Protein AF-A0A8J6XBA3-F1 (afdb_monomer)

Organism: NCBI:txid2748662

InterPro domains:
  IPR032806 H repeat-associated protein, N-terminal [PF13808] (2-40)

Structure (mmCIF, N/CA/C/O backbone):
data_AF-A0A8J6XBA3-F1
#
_entry.id   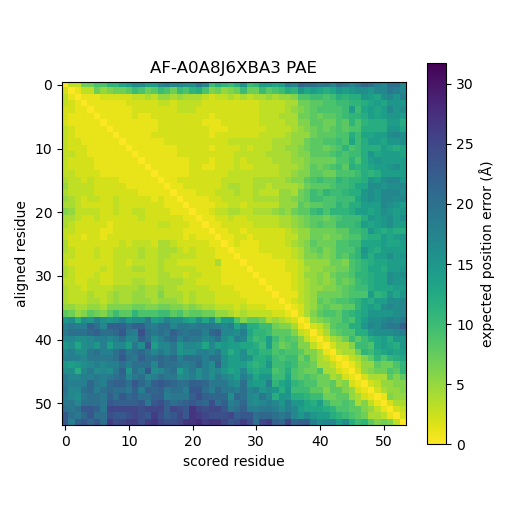AF-A0A8J6XBA3-F1
#
loop_
_atom_site.group_PDB
_atom_site.id
_atom_site.type_symbol
_atom_site.label_atom_id
_atom_site.label_alt_id
_atom_site.label_comp_id
_atom_site.label_asym_id
_atom_site.label_entity_id
_atom_site.label_seq_id
_atom_site.pdbx_PDB_ins_code
_atom_site.Cartn_x
_atom_site.Cartn_y
_atom_site.Cartn_z
_atom_site.occupancy
_atom_site.B_iso_or_equiv
_atom_site.auth_seq_id
_atom_site.auth_comp_id
_atom_site.auth_asym_id
_atom_site.auth_atom_id
_atom_site.pdbx_PDB_model_num
ATOM 1 N N . MET A 1 1 ? 4.995 10.032 -4.594 1.00 63.34 1 MET A N 1
ATOM 2 C CA . MET A 1 1 ? 4.821 10.075 -3.119 1.00 63.34 1 MET A CA 1
ATOM 3 C C . MET A 1 1 ? 3.366 10.050 -2.628 1.00 63.34 1 MET A C 1
ATOM 5 O O . MET A 1 1 ? 3.154 9.565 -1.531 1.00 63.34 1 MET A O 1
ATOM 9 N N . ALA A 1 2 ? 2.356 10.517 -3.378 1.00 82.44 2 ALA A N 1
ATOM 10 C CA . ALA A 1 2 ? 0.985 10.661 -2.848 1.00 82.44 2 ALA A CA 1
ATOM 11 C C . ALA A 1 2 ? 0.222 9.345 -2.552 1.00 82.44 2 ALA A C 1
ATOM 13 O O . ALA A 1 2 ? -0.701 9.345 -1.742 1.00 82.44 2 ALA A O 1
ATOM 14 N N . ILE A 1 3 ? 0.602 8.230 -3.186 1.00 87.00 3 ILE A N 1
ATOM 15 C CA . ILE A 1 3 ? -0.163 6.972 -3.128 1.00 87.00 3 ILE A CA 1
ATOM 16 C C . ILE A 1 3 ? -0.136 6.291 -1.753 1.00 87.00 3 ILE A C 1
ATOM 18 O O . ILE A 1 3 ? -1.161 5.799 -1.290 1.00 87.00 3 ILE A O 1
ATOM 22 N N . GLU A 1 4 ? 1.006 6.309 -1.067 1.00 93.12 4 GLU A N 1
ATOM 23 C CA . GLU A 1 4 ? 1.152 5.664 0.240 1.00 93.12 4 GLU A CA 1
ATOM 24 C C . GLU A 1 4 ? 0.391 6.419 1.351 1.00 93.12 4 GLU A C 1
ATOM 26 O O . GLU A 1 4 ? -0.393 5.78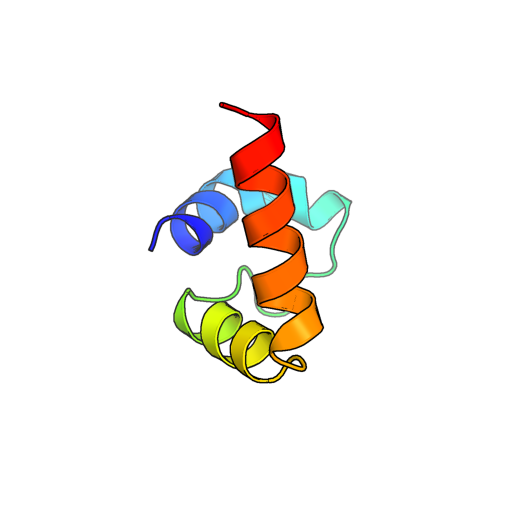0 2.056 1.00 93.12 4 GLU A O 1
ATOM 31 N N . PRO A 1 5 ? 0.517 7.757 1.502 1.00 94.12 5 PRO A N 1
ATOM 32 C CA . PRO A 1 5 ? -0.299 8.518 2.450 1.00 94.12 5 PRO A CA 1
ATOM 33 C C . PRO A 1 5 ? -1.803 8.391 2.192 1.00 94.12 5 PRO A C 1
ATOM 35 O O . PRO A 1 5 ? -2.574 8.270 3.140 1.00 94.12 5 PRO A O 1
ATOM 38 N N . TYR A 1 6 ? -2.226 8.381 0.922 1.00 93.81 6 TYR A N 1
ATOM 39 C CA . TYR A 1 6 ? -3.631 8.182 0.566 1.00 93.81 6 TYR A CA 1
ATOM 40 C C . TYR A 1 6 ? -4.133 6.799 0.989 1.00 93.81 6 TYR A C 1
ATOM 42 O O . TYR A 1 6 ? -5.182 6.694 1.623 1.00 93.81 6 TYR A O 1
ATOM 50 N N . GLY A 1 7 ? -3.368 5.747 0.680 1.00 94.75 7 GLY A N 1
ATOM 51 C CA . GLY A 1 7 ? -3.713 4.385 1.075 1.00 94.75 7 GLY A CA 1
ATOM 52 C C . GLY A 1 7 ? -3.820 4.252 2.592 1.00 94.75 7 GLY A C 1
ATOM 53 O O . GLY A 1 7 ? -4.810 3.717 3.079 1.00 94.75 7 GLY A O 1
ATOM 54 N N . LYS A 1 8 ? -2.876 4.833 3.346 1.00 95.44 8 LYS A N 1
ATOM 55 C CA . LYS A 1 8 ? -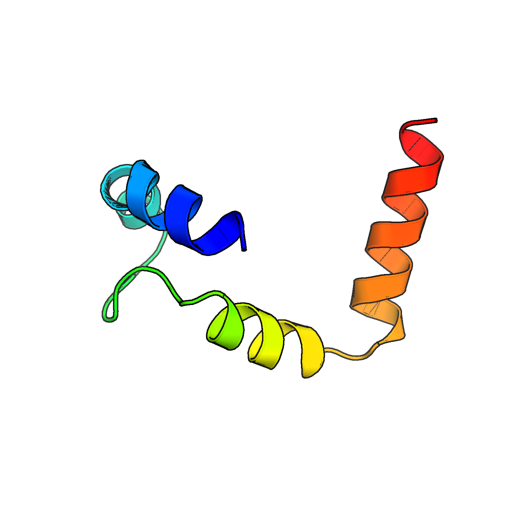2.925 4.875 4.819 1.00 95.44 8 LYS A CA 1
ATOM 56 C C . LYS A 1 8 ? -4.172 5.603 5.331 1.00 95.44 8 LYS A C 1
ATOM 58 O O . LYS A 1 8 ? -4.858 5.097 6.210 1.00 95.44 8 LYS A O 1
ATOM 63 N N . ALA A 1 9 ? -4.523 6.745 4.741 1.00 97.44 9 ALA A N 1
ATOM 64 C CA . ALA A 1 9 ? -5.717 7.508 5.117 1.00 97.44 9 ALA A CA 1
ATOM 65 C C . ALA A 1 9 ? -7.048 6.799 4.792 1.00 97.44 9 ALA A C 1
ATOM 67 O O . ALA A 1 9 ? -8.096 7.196 5.302 1.00 97.44 9 ALA A O 1
ATOM 68 N N . LYS A 1 10 ? -7.035 5.786 3.917 1.00 96.38 10 LYS A N 1
ATOM 69 C CA . LYS A 1 10 ? -8.223 5.040 3.470 1.00 96.38 10 LYS A CA 1
ATOM 70 C C . LYS A 1 10 ? -8.152 3.544 3.777 1.00 96.38 10 LYS A C 1
ATOM 72 O O . LYS A 1 10 ? -8.982 2.798 3.264 1.00 96.38 10 LYS A O 1
ATOM 77 N N . GLN A 1 11 ? -7.211 3.113 4.613 1.00 96.19 11 GLN A N 1
ATOM 78 C CA . GLN A 1 11 ? -6.921 1.699 4.837 1.00 96.19 11 GLN A CA 1
ATOM 79 C C . GLN A 1 11 ? -8.159 0.909 5.281 1.00 96.19 11 GLN A C 1
ATOM 81 O O . GLN A 1 11 ? -8.507 -0.062 4.623 1.00 96.19 11 GLN A O 1
ATOM 86 N N . GLU A 1 12 ? -8.897 1.386 6.286 1.00 96.62 12 GLU A N 1
ATOM 87 C CA . GLU A 1 12 ? -10.124 0.725 6.773 1.00 96.62 12 GLU A CA 1
ATOM 88 C C . GLU A 1 12 ? -11.191 0.534 5.685 1.00 96.62 12 GLU A C 1
ATOM 90 O O . GLU A 1 12 ? -11.986 -0.403 5.716 1.00 96.62 12 GLU A O 1
ATOM 95 N N . TRP A 1 13 ? -11.258 1.454 4.721 1.00 97.44 13 TRP A N 1
ATOM 96 C CA . TRP A 1 13 ? -12.175 1.330 3.594 1.00 97.44 13 TRP A CA 1
ATOM 97 C C . TRP A 1 13 ? -11.643 0.337 2.559 1.00 97.44 13 TRP A C 1
ATOM 99 O O . TRP A 1 13 ? -12.420 -0.461 2.043 1.00 97.44 13 TRP A O 1
ATOM 109 N N . LEU A 1 14 ? -10.336 0.357 2.286 1.00 96.44 14 LEU A N 1
ATOM 110 C CA . LEU A 1 14 ? -9.676 -0.553 1.347 1.00 96.44 14 LEU A CA 1
ATOM 111 C C . LEU A 1 14 ? -9.720 -2.011 1.817 1.00 96.44 14 LEU A C 1
ATOM 113 O O . LEU A 1 14 ? -9.957 -2.889 0.994 1.00 96.44 14 LEU A O 1
ATOM 117 N N . GLU A 1 15 ? -9.583 -2.267 3.119 1.00 96.69 15 GLU A N 1
ATOM 118 C CA . GLU A 1 15 ? -9.659 -3.609 3.727 1.00 96.69 15 GLU A CA 1
A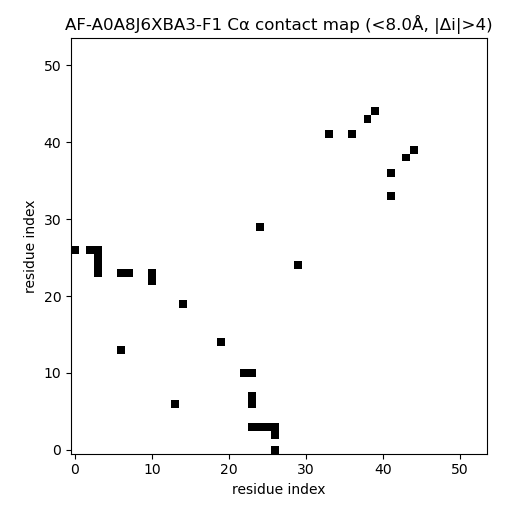TOM 119 C C . GLU A 1 15 ? -11.030 -4.282 3.549 1.00 96.69 15 GLU A C 1
ATOM 121 O O . GLU A 1 15 ? -11.159 -5.491 3.709 1.00 96.69 15 GLU A O 1
ATOM 126 N N . LYS A 1 16 ? -12.067 -3.532 3.152 1.00 97.31 16 LYS A N 1
ATOM 127 C CA . LYS A 1 16 ? -13.374 -4.105 2.779 1.00 97.31 16 LYS A CA 1
ATOM 128 C C . LYS A 1 16 ? -13.362 -4.780 1.409 1.00 97.31 16 LYS A C 1
ATOM 130 O O . LYS A 1 16 ? -14.268 -5.553 1.110 1.00 97.31 16 LYS A O 1
ATOM 135 N N . PHE A 1 17 ? -12.390 -4.438 0.565 1.00 96.75 17 PHE A N 1
ATOM 136 C CA . PHE A 1 17 ? -12.302 -4.887 -0.826 1.00 96.75 17 PHE A CA 1
ATOM 137 C C . PHE A 1 17 ? -11.010 -5.650 -1.127 1.00 96.75 17 PHE A C 1
ATOM 139 O O . PHE A 1 17 ? -10.964 -6.390 -2.106 1.00 96.75 17 PHE A O 1
ATOM 146 N N . LEU A 1 18 ? -9.959 -5.441 -0.331 1.00 94.69 18 LEU A N 1
ATOM 147 C CA . LEU A 1 18 ? -8.623 -5.979 -0.546 1.00 94.69 18 LEU A CA 1
ATOM 148 C C . LEU A 1 18 ? -8.122 -6.664 0.723 1.00 94.69 18 LEU A C 1
ATOM 150 O O . LEU A 1 18 ? -8.142 -6.067 1.797 1.00 94.69 18 LEU A O 1
ATOM 154 N N . ASP A 1 19 ? -7.564 -7.861 0.571 1.00 94.69 19 ASP A N 1
ATOM 155 C CA . ASP A 1 19 ? -6.780 -8.482 1.631 1.00 94.69 19 ASP A CA 1
ATOM 156 C C . ASP A 1 19 ? -5.423 -7.776 1.726 1.00 94.69 19 ASP A C 1
ATOM 158 O O . ASP A 1 19 ? -4.593 -7.844 0.815 1.00 94.69 19 ASP A O 1
ATOM 162 N N . LEU A 1 20 ? -5.192 -7.087 2.844 1.00 92.56 20 LEU A N 1
ATOM 163 C CA . LEU A 1 20 ? -3.965 -6.336 3.115 1.00 92.56 20 LEU A CA 1
ATOM 164 C C . LEU A 1 20 ? -3.194 -6.943 4.301 1.00 92.56 20 LEU A C 1
ATOM 166 O O . LEU A 1 20 ? -2.965 -6.258 5.296 1.00 92.56 20 LEU A O 1
ATOM 170 N N . PRO A 1 21 ? -2.729 -8.207 4.219 1.00 93.88 21 PRO A N 1
ATOM 171 C CA . PRO A 1 21 ? -2.068 -8.880 5.344 1.00 93.88 21 PRO A CA 1
ATOM 172 C C . PRO A 1 21 ? -0.772 -8.186 5.793 1.00 93.88 21 PRO A C 1
ATOM 174 O O . PRO A 1 21 ? -0.339 -8.363 6.926 1.00 93.88 21 PRO A O 1
ATOM 177 N N . ASN A 1 22 ? -0.167 -7.379 4.914 1.00 93.19 22 ASN A N 1
ATOM 178 C CA . ASN A 1 22 ? 1.044 -6.599 5.184 1.00 93.19 22 ASN A CA 1
ATOM 179 C C . ASN A 1 22 ? 0.781 -5.077 5.203 1.00 93.19 22 ASN A C 1
ATOM 181 O O . ASN A 1 22 ? 1.726 -4.290 5.144 1.00 93.19 22 ASN A O 1
ATOM 185 N N . GLY A 1 23 ? -0.488 -4.655 5.249 1.00 94.25 23 GLY A N 1
ATOM 186 C CA . GLY A 1 23 ? -0.892 -3.251 5.186 1.00 94.25 23 GLY A CA 1
ATOM 187 C C . GLY A 1 23 ? -0.706 -2.599 3.810 1.00 94.25 23 GLY A C 1
ATOM 188 O O . GLY A 1 23 ? -0.565 -3.267 2.783 1.00 94.25 23 GLY A O 1
ATOM 189 N N . ILE A 1 24 ? -0.736 -1.263 3.790 1.00 95.94 24 ILE A N 1
ATOM 190 C CA . ILE A 1 24 ? -0.625 -0.456 2.568 1.00 95.94 24 ILE A CA 1
ATOM 191 C C . ILE A 1 24 ? 0.819 -0.479 2.040 1.00 95.94 24 ILE A C 1
ATOM 193 O O . ILE A 1 24 ? 1.730 -0.068 2.766 1.00 95.94 24 ILE A O 1
ATOM 197 N N . PRO A 1 25 ? 1.049 -0.885 0.777 1.00 93.69 25 PRO A N 1
ATOM 198 C CA . PRO A 1 25 ? 2.382 -0.878 0.189 1.00 93.69 25 PRO A CA 1
ATOM 199 C C . PRO A 1 25 ? 3.003 0.523 0.147 1.00 93.69 25 PRO A C 1
ATOM 201 O O . PRO A 1 25 ? 2.322 1.518 -0.117 1.00 93.69 25 PRO A O 1
ATOM 204 N N . SER A 1 26 ? 4.318 0.597 0.356 1.00 91.88 26 SER A N 1
ATOM 205 C CA . SER A 1 26 ? 5.060 1.853 0.230 1.00 91.88 26 SER A CA 1
ATOM 206 C C . SER A 1 26 ? 5.132 2.333 -1.217 1.00 91.88 26 SER A C 1
ATOM 208 O O . SER A 1 26 ? 4.951 1.559 -2.164 1.00 91.88 26 SER A O 1
ATOM 210 N N . HIS A 1 27 ? 5.484 3.606 -1.396 1.00 87.38 27 HIS A N 1
ATOM 211 C CA . HIS A 1 27 ? 5.775 4.171 -2.714 1.00 87.38 27 HIS A CA 1
ATOM 212 C C . HIS A 1 27 ? 6.736 3.299 -3.544 1.00 87.38 27 HIS A C 1
ATOM 214 O O . HIS A 1 27 ? 6.466 3.019 -4.712 1.00 87.38 27 HIS A O 1
ATOM 220 N N . ASP A 1 28 ? 7.820 2.820 -2.931 1.00 90.62 28 ASP A N 1
ATOM 221 C CA . ASP A 1 28 ? 8.841 2.020 -3.615 1.00 90.62 28 ASP A CA 1
ATOM 222 C C . ASP A 1 28 ? 8.333 0.622 -3.979 1.00 90.62 28 ASP A C 1
ATOM 224 O O . ASP A 1 28 ? 8.721 0.053 -5.000 1.00 90.62 28 ASP A O 1
ATOM 228 N N . THR A 1 29 ? 7.403 0.082 -3.188 1.00 91.31 29 THR A N 1
ATOM 229 C CA . THR A 1 29 ? 6.749 -1.193 -3.501 1.00 91.31 29 THR A CA 1
ATOM 230 C C . THR A 1 29 ? 5.883 -1.059 -4.752 1.00 91.31 29 THR A C 1
ATOM 232 O O . THR A 1 29 ? 5.978 -1.899 -5.648 1.00 91.31 29 THR A O 1
ATOM 235 N N . PHE A 1 30 ? 5.105 0.024 -4.860 1.00 87.62 30 PHE A N 1
ATOM 236 C CA . PHE A 1 30 ? 4.352 0.335 -6.077 1.00 87.62 30 PHE A CA 1
ATOM 237 C C . PHE A 1 30 ? 5.279 0.553 -7.275 1.00 87.62 30 PHE A C 1
ATOM 239 O O . PHE A 1 30 ? 5.033 -0.010 -8.338 1.00 87.62 30 PHE A O 1
ATOM 246 N N . ALA A 1 31 ? 6.364 1.314 -7.104 1.00 87.38 31 ALA A N 1
ATOM 247 C CA . ALA A 1 31 ? 7.324 1.577 -8.175 1.00 87.38 31 ALA A CA 1
ATOM 248 C C . ALA A 1 31 ? 7.964 0.286 -8.707 1.00 87.38 31 ALA A C 1
ATOM 250 O O . ALA A 1 31 ? 8.052 0.102 -9.919 1.00 87.38 31 ALA A O 1
ATOM 251 N N . ARG A 1 32 ? 8.344 -0.642 -7.820 1.00 89.88 32 ARG A N 1
ATOM 252 C CA . ARG A 1 32 ? 8.910 -1.941 -8.209 1.00 89.88 32 ARG A CA 1
ATOM 253 C C . ARG A 1 32 ? 7.920 -2.796 -8.996 1.00 89.88 32 ARG A C 1
ATOM 255 O O . ARG A 1 32 ? 8.305 -3.389 -9.995 1.00 89.88 32 ARG A O 1
ATOM 262 N N . VAL A 1 33 ? 6.663 -2.867 -8.555 1.00 86.25 33 VAL A N 1
ATOM 263 C CA . VAL A 1 33 ? 5.633 -3.657 -9.248 1.00 86.25 33 VAL A CA 1
ATOM 264 C C . VAL A 1 33 ? 5.304 -3.041 -10.603 1.00 86.25 33 VAL A C 1
ATOM 266 O O . VAL A 1 33 ? 5.308 -3.749 -11.602 1.00 86.25 33 VAL A O 1
ATOM 269 N N . LEU A 1 34 ? 5.071 -1.728 -10.659 1.00 83.94 34 LEU A N 1
ATOM 270 C CA . LEU A 1 34 ? 4.738 -1.037 -11.906 1.00 83.94 34 LEU A CA 1
ATOM 271 C C . LEU A 1 34 ? 5.906 -1.032 -12.897 1.00 83.94 34 LEU A C 1
ATOM 273 O O . LEU A 1 34 ? 5.678 -1.167 -14.093 1.00 83.94 34 LEU A O 1
ATOM 277 N N . GLY A 1 35 ? 7.143 -0.920 -12.409 1.00 84.25 35 GLY A N 1
ATOM 278 C CA . GLY A 1 35 ? 8.352 -1.006 -13.230 1.00 84.25 35 GLY A CA 1
ATOM 279 C C . GLY A 1 35 ? 8.6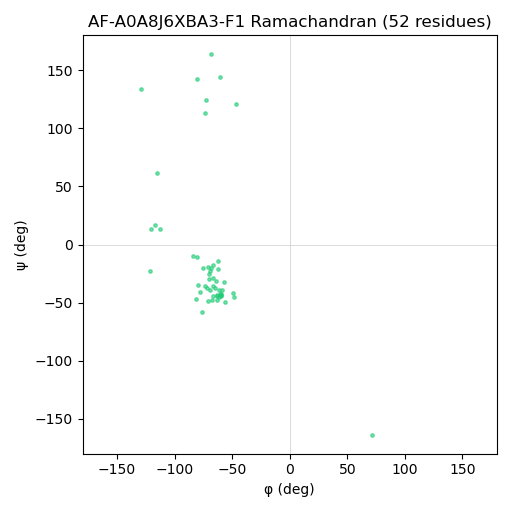55 -2.414 -13.748 1.00 84.25 35 GLY A C 1
ATOM 280 O O . GLY A 1 35 ? 9.385 -2.548 -14.724 1.00 84.25 35 GLY A O 1
ATOM 281 N N . ALA A 1 36 ? 8.092 -3.454 -13.125 1.00 86.38 36 ALA A N 1
ATOM 282 C CA . ALA A 1 36 ? 8.184 -4.833 -13.604 1.00 86.38 36 ALA A CA 1
ATOM 283 C C . ALA A 1 36 ? 7.131 -5.175 -14.675 1.00 86.38 36 ALA A C 1
ATOM 285 O O . ALA A 1 36 ? 7.197 -6.246 -15.275 1.00 86.38 36 ALA A O 1
ATOM 286 N N . LEU A 1 37 ? 6.152 -4.296 -14.913 1.00 81.00 37 LEU A N 1
ATOM 287 C CA . LEU A 1 37 ? 5.185 -4.457 -15.996 1.00 81.00 37 LEU A CA 1
ATOM 288 C C . LEU A 1 37 ? 5.807 -4.002 -17.323 1.00 81.00 37 LEU A C 1
ATOM 290 O O . LEU A 1 37 ? 6.517 -2.999 -17.367 1.00 81.00 37 LEU A O 1
ATOM 294 N N . GLU A 1 38 ? 5.498 -4.716 -18.410 1.00 70.38 38 GLU A N 1
ATOM 295 C CA . GLU A 1 38 ? 5.927 -4.373 -19.772 1.00 70.38 38 GLU A CA 1
ATOM 296 C C . GLU A 1 38 ? 5.692 -2.867 -20.060 1.00 70.38 38 GLU A C 1
ATOM 298 O O . GLU A 1 38 ? 4.541 -2.402 -20.005 1.00 70.38 38 GLU A O 1
ATOM 303 N N . PRO A 1 39 ? 6.746 -2.093 -20.401 1.00 64.75 39 PRO A N 1
ATOM 304 C CA . PRO A 1 39 ? 6.676 -0.644 -20.598 1.00 64.75 39 PRO A CA 1
ATOM 305 C C . PRO A 1 39 ? 5.537 -0.146 -21.505 1.00 64.75 39 PRO A C 1
ATOM 307 O O . PRO A 1 39 ? 4.898 0.850 -21.143 1.00 64.75 39 PRO A O 1
ATOM 310 N N . PRO A 1 40 ? 5.215 -0.795 -22.650 1.00 61.56 40 PRO A N 1
ATOM 311 C CA . PRO A 1 40 ? 4.172 -0.281 -23.537 1.00 61.56 40 PRO A CA 1
ATOM 312 C C . PRO A 1 40 ? 2.760 -0.364 -22.936 1.00 61.56 40 PRO A C 1
ATOM 314 O O . PRO A 1 40 ? 1.878 0.377 -23.366 1.00 61.56 40 PRO A O 1
ATOM 317 N N . ILE A 1 41 ? 2.525 -1.212 -21.928 1.00 63.12 41 ILE A N 1
ATOM 318 C CA . ILE A 1 41 ? 1.193 -1.379 -21.330 1.00 63.12 41 ILE A CA 1
ATOM 319 C C . ILE A 1 41 ? 0.908 -0.271 -20.318 1.00 63.12 41 ILE A C 1
ATOM 321 O O . ILE A 1 41 ? -0.173 0.316 -20.346 1.00 63.12 41 ILE A O 1
ATOM 325 N N . VAL A 1 42 ? 1.857 0.023 -19.428 1.00 62.81 42 VAL A N 1
ATOM 326 C CA . VAL A 1 42 ? 1.658 1.026 -18.373 1.00 62.81 42 VAL A CA 1
ATOM 327 C C . VAL A 1 42 ? 1.767 2.428 -18.962 1.00 62.81 42 VAL A C 1
ATOM 329 O O . VAL A 1 42 ? 0.795 3.180 -18.931 1.00 62.81 42 VAL A O 1
ATOM 332 N N . ALA A 1 43 ? 2.902 2.770 -19.578 1.00 60.41 43 ALA A N 1
ATOM 333 C CA . ALA A 1 43 ? 3.119 4.116 -20.107 1.00 60.41 43 ALA A CA 1
ATOM 334 C C . ALA A 1 43 ? 2.127 4.457 -21.232 1.00 60.41 43 ALA A C 1
ATOM 336 O O . ALA A 1 43 ? 1.524 5.529 -21.216 1.00 60.41 43 ALA A O 1
ATOM 337 N N . GLY A 1 44 ? 1.884 3.519 -22.156 1.00 60.09 44 GLY A N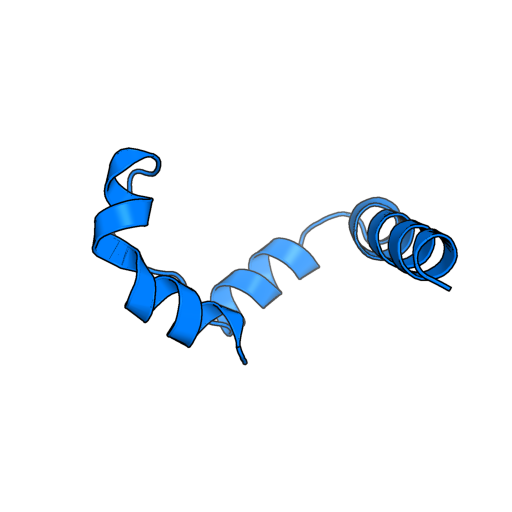 1
ATOM 338 C CA . GLY A 1 44 ? 0.979 3.728 -23.290 1.00 60.09 44 GLY A CA 1
ATOM 339 C C . GLY A 1 44 ? -0.484 3.953 -22.891 1.00 60.09 44 GLY A C 1
ATOM 340 O O . GLY A 1 44 ? -1.191 4.713 -23.550 1.00 60.09 44 GLY A O 1
ATOM 341 N N . ARG A 1 45 ? -0.951 3.347 -21.789 1.00 59.81 45 ARG A N 1
ATOM 342 C CA . ARG A 1 45 ? -2.329 3.542 -21.301 1.00 59.81 45 ARG A CA 1
ATOM 343 C C . ARG A 1 45 ? -2.505 4.847 -20.527 1.00 59.81 45 ARG A C 1
ATOM 345 O O . ARG A 1 45 ? -3.554 5.472 -20.661 1.00 59.81 45 ARG A O 1
ATOM 352 N N . PHE A 1 46 ? -1.498 5.288 -19.771 1.00 62.91 46 PHE A N 1
ATOM 353 C CA . PHE A 1 46 ? -1.558 6.576 -19.069 1.00 62.91 46 PHE A CA 1
ATOM 354 C C . PHE A 1 46 ? -1.398 7.772 -20.015 1.00 62.91 46 PHE A C 1
ATOM 356 O O . PHE A 1 46 ? -2.094 8.768 -19.837 1.00 62.91 46 PHE A O 1
ATOM 363 N N . PHE A 1 47 ? -0.568 7.661 -21.058 1.00 57.88 47 PHE A N 1
ATOM 364 C CA . PHE A 1 47 ? -0.421 8.720 -22.066 1.00 57.88 47 PHE A CA 1
ATOM 365 C C . PHE A 1 47 ? -1.750 9.008 -22.783 1.00 57.88 47 PHE A C 1
ATOM 367 O O . PHE A 1 47 ? -2.153 10.160 -22.917 1.00 57.88 47 PHE A O 1
ATOM 374 N N . LYS A 1 48 ? -2.493 7.950 -23.139 1.00 57.22 48 LYS A N 1
ATOM 375 C CA . LYS A 1 48 ? -3.804 8.059 -23.794 1.00 57.22 48 LYS A CA 1
ATOM 376 C C . LYS A 1 48 ? -4.892 8.668 -22.897 1.00 57.22 48 LYS A C 1
ATOM 378 O O . LYS A 1 48 ? -5.815 9.301 -23.398 1.00 57.22 48 LYS A O 1
ATOM 383 N N . LEU A 1 49 ? -4.790 8.492 -21.577 1.00 59.69 49 LEU A N 1
ATOM 384 C CA . LEU A 1 49 ? -5.689 9.145 -20.622 1.00 59.69 49 LEU A CA 1
ATOM 385 C C . LEU A 1 49 ? -5.400 10.648 -20.525 1.00 59.69 49 LEU A C 1
ATOM 387 O O . LEU A 1 49 ? -6.341 11.424 -20.447 1.00 59.69 49 LEU A O 1
ATOM 391 N N . GLY A 1 50 ? -4.133 11.071 -20.593 1.00 58.06 50 GLY A N 1
ATOM 392 C CA . GLY A 1 50 ? -3.762 12.492 -20.590 1.00 58.06 50 GLY A CA 1
ATOM 393 C C . GLY A 1 50 ? -4.332 13.279 -21.775 1.00 58.06 50 GLY A C 1
ATOM 394 O O . GLY A 1 50 ? -4.81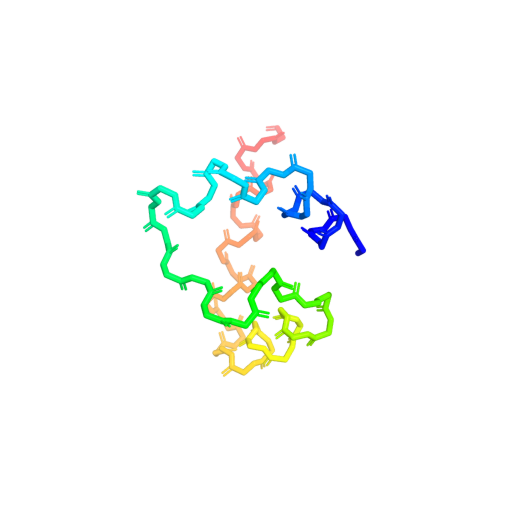0 14.392 -21.586 1.00 58.06 50 GLY A O 1
ATOM 395 N N . GLU A 1 51 ? -4.365 12.679 -22.968 1.00 58.62 51 GLU A N 1
ATOM 396 C CA . GLU A 1 51 ? -4.962 13.300 -24.163 1.00 58.62 51 GLU A CA 1
ATOM 397 C C . GLU A 1 51 ? -6.494 13.409 -24.100 1.00 58.62 51 GLU A C 1
ATOM 399 O O . GLU A 1 51 ? -7.067 14.283 -24.738 1.00 58.62 51 GLU A O 1
ATOM 404 N N . GLN A 1 52 ? -7.179 12.547 -23.336 1.00 53.16 52 GLN A N 1
ATOM 405 C CA . GLN A 1 52 ? -8.642 12.604 -23.184 1.00 53.16 52 GLN A CA 1
ATOM 406 C C . GLN A 1 52 ? -9.132 13.651 -22.174 1.00 53.16 52 GLN A C 1
ATOM 408 O O . GLN A 1 52 ? -10.33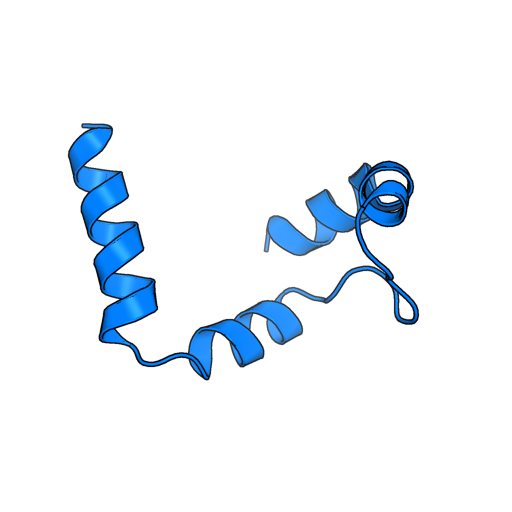7 13.893 -22.102 1.00 53.16 52 GLN A O 1
ATOM 413 N N . TYR A 1 53 ? -8.233 14.245 -21.388 1.00 52.19 53 TYR A N 1
ATOM 414 C CA . TYR A 1 53 ? -8.555 15.276 -20.396 1.00 52.19 53 TYR A CA 1
ATOM 415 C C . TYR A 1 53 ? -7.889 16.632 -20.703 1.00 52.19 53 TYR A C 1
ATOM 417 O O . TYR A 1 53 ? -7.829 17.484 -19.813 1.00 52.19 53 TYR A O 1
ATOM 425 N N . GLN A 1 54 ? -7.412 16.840 -21.939 1.00 47.22 54 GLN A N 1
ATOM 426 C CA . GLN A 1 54 ? -7.143 18.175 -22.490 1.00 47.22 54 GLN A CA 1
ATOM 427 C C . GLN A 1 54 ? -8.326 18.685 -23.309 1.00 47.22 54 GLN A C 1
ATOM 429 O O . GLN A 1 54 ? -8.947 17.873 -24.029 1.00 47.22 54 GLN A O 1
#

Mean predicted aligned error: 8.31 Å

Sequence (54 aa):
MAIEPYGKAKQEWLEKFLDLPNGIPSHDTFARVLGALEPPIVAGRFFKLGEQYQ

Radius of gyration: 13.8 Å; Cα 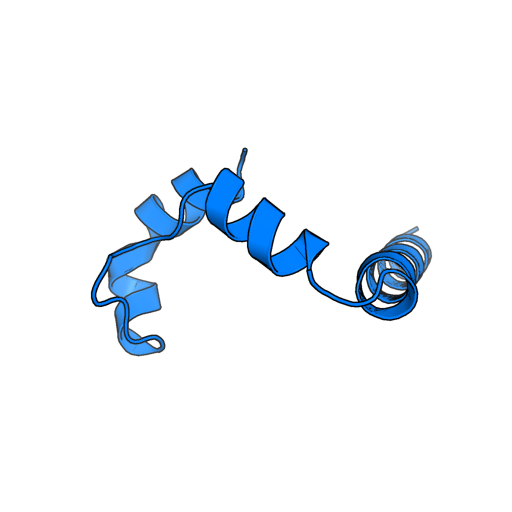contacts (8 Å, |Δi|>4): 17; chains: 1; bounding box: 22×27×31 Å

Secondary structure (DSSP, 8-state):
--HHHHHHHTHHHHTTTS--TT-SPPHHHHHHHHHTS-HHHHHHHHHHHHHHT-

pLDDT: mean 81.22, std 16.0, range [47.22, 97.44]

Foldseek 3Di:
DPQQVVCVVCVVVVVVPDDCVPGGDDPVRVVVVLVPDDVCVNVVVVVVVVVVVD

Solvent-accessible surface area (backbone atoms only — not comparable to full-atom values): 3374 Å² total; per-residue (Å²): 118,69,65,32,62,51,41,60,78,39,39,83,66,48,57,76,80,41,92,51,96,84,55,72,63,49,58,68,54,51,49,54,57,60,68,71,44,65,63,71,62,59,56,54,52,54,55,58,52,56,63,72,74,107